Protein AF-A0A929DR93-F1 (afdb_monomer_lite)

Secondary structure (DSSP, 8-state):
--------PPPTTS--PPPGGGTTTTTT--EEEE-STT-EEEE-

Sequence (44 aa):
MFIGESPYKVDDKGRVPLPPKFRRELKAGMVLAKGLEKCITVYP

Foldseek 3Di:
DDDDDDDFDQDPVRDTDDDPVCCVVCVVHKDWDDDPDNDIDIGD

Structure (mmCIF, N/CA/C/O backbone):
data_AF-A0A929DR93-F1
#
_entry.id   AF-A0A929DR93-F1
#
loop_
_atom_site.group_PDB
_atom_site.id
_atom_site.type_symbol
_atom_site.label_atom_id
_atom_site.label_alt_id
_atom_site.label_comp_id
_atom_site.label_asym_id
_atom_site.label_entity_id
_atom_site.label_seq_id
_atom_site.pdbx_PDB_ins_code
_atom_site.Cartn_x
_atom_site.Cartn_y
_atom_site.Cartn_z
_atom_site.occupancy
_atom_site.B_iso_or_equiv
_atom_site.auth_seq_id
_atom_site.auth_comp_id
_atom_site.auth_asym_id
_atom_site.auth_atom_id
_atom_site.pdbx_PDB_model_num
ATOM 1 N N . MET A 1 1 ? -1.659 11.870 8.139 1.00 82.25 1 MET A N 1
ATOM 2 C CA . MET A 1 1 ? -0.412 12.216 7.407 1.00 82.25 1 MET A CA 1
ATOM 3 C C . MET A 1 1 ? 0.438 10.960 7.287 1.00 82.25 1 MET A C 1
ATOM 5 O O . MET A 1 1 ? 0.765 10.357 8.307 1.00 82.25 1 MET A O 1
ATOM 9 N N . PHE A 1 2 ? 0.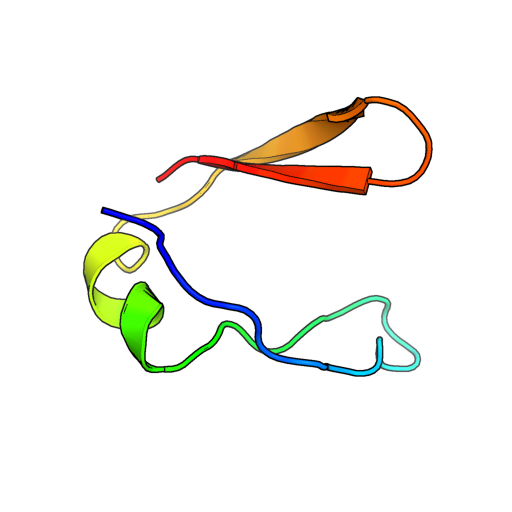784 10.557 6.062 1.00 90.19 2 PHE A N 1
ATOM 10 C CA . PHE A 1 2 ? 1.512 9.314 5.790 1.00 90.19 2 PHE A CA 1
ATOM 11 C C . PHE A 1 2 ? 3.028 9.514 5.933 1.00 90.19 2 PHE A C 1
ATOM 13 O O . PHE A 1 2 ? 3.712 9.831 4.969 1.00 90.19 2 PHE A O 1
ATOM 20 N N . ILE A 1 3 ? 3.550 9.366 7.155 1.00 93.69 3 ILE A N 1
ATOM 21 C CA . ILE A 1 3 ? 4.995 9.389 7.435 1.00 93.69 3 ILE A CA 1
ATOM 22 C C . ILE A 1 3 ? 5.421 8.079 8.090 1.00 93.69 3 ILE A C 1
ATOM 24 O O . ILE A 1 3 ? 4.843 7.655 9.106 1.00 93.69 3 ILE A O 1
ATOM 28 N N . GLY A 1 4 ? 6.488 7.504 7.547 1.00 91.50 4 GLY A N 1
ATOM 29 C CA . GLY A 1 4 ? 7.186 6.339 8.070 1.00 91.50 4 GLY A CA 1
ATOM 30 C C . GLY A 1 4 ? 7.609 5.403 6.946 1.00 91.50 4 GLY A C 1
ATOM 31 O O . GLY A 1 4 ? 7.027 5.424 5.865 1.00 91.50 4 GLY A O 1
ATOM 32 N N . GLU A 1 5 ? 8.600 4.567 7.229 1.00 93.25 5 GLU A N 1
ATOM 33 C CA . GLU A 1 5 ? 9.004 3.465 6.363 1.00 93.25 5 GLU A CA 1
ATOM 34 C C . GLU A 1 5 ? 8.581 2.145 7.010 1.00 93.25 5 GLU A C 1
ATOM 36 O O . GLU A 1 5 ? 8.574 1.998 8.235 1.00 93.25 5 GLU A O 1
ATOM 41 N N . SER A 1 6 ? 8.152 1.182 6.203 1.00 92.38 6 SER A N 1
ATOM 42 C CA . SER A 1 6 ? 7.820 -0.158 6.681 1.00 92.38 6 SER A CA 1
ATOM 43 C C . SER A 1 6 ? 8.183 -1.166 5.594 1.00 92.38 6 SER A C 1
ATOM 45 O O . SER A 1 6 ? 7.480 -1.229 4.583 1.00 92.38 6 SER A O 1
ATOM 47 N N . PRO A 1 7 ? 9.281 -1.924 5.754 1.00 92.94 7 PRO A N 1
ATOM 48 C CA . PRO A 1 7 ? 9.703 -2.880 4.746 1.00 92.94 7 PRO A CA 1
ATOM 49 C C . PRO A 1 7 ? 8.741 -4.068 4.722 1.00 92.94 7 PRO A C 1
ATOM 51 O O . PRO A 1 7 ? 8.555 -4.765 5.720 1.00 92.94 7 PRO A O 1
ATOM 54 N N . TYR A 1 8 ? 8.154 -4.317 3.557 1.00 92.56 8 TYR A N 1
ATOM 55 C CA . TYR A 1 8 ? 7.301 -5.470 3.302 1.00 92.56 8 TYR A CA 1
ATOM 56 C C . TYR A 1 8 ? 7.730 -6.161 2.015 1.00 92.56 8 TYR A C 1
ATOM 58 O O . TYR A 1 8 ? 8.181 -5.520 1.068 1.00 92.56 8 TYR A O 1
ATOM 66 N N . LYS A 1 9 ? 7.573 -7.484 1.983 1.00 93.88 9 LYS A N 1
ATOM 67 C CA . LYS A 1 9 ? 7.720 -8.266 0.757 1.00 93.88 9 LYS A CA 1
ATOM 68 C C . LYS A 1 9 ? 6.376 -8.351 0.045 1.00 93.88 9 LYS A C 1
ATOM 70 O O . LYS A 1 9 ? 5.333 -8.422 0.695 1.00 93.88 9 LYS A O 1
ATOM 75 N N . VAL A 1 10 ? 6.434 -8.347 -1.280 1.00 94.06 10 VAL A N 1
ATOM 76 C CA . VAL A 1 10 ? 5.286 -8.650 -2.133 1.00 94.06 10 VAL A CA 1
ATOM 77 C C . VAL A 1 10 ? 5.059 -10.159 -2.088 1.00 94.06 10 VAL A C 1
ATOM 79 O O . VAL A 1 10 ? 6.023 -10.922 -2.182 1.00 94.06 10 VAL A O 1
ATOM 82 N N . ASP A 1 11 ? 3.813 -10.584 -1.901 1.00 94.94 11 ASP A N 1
ATOM 83 C CA . ASP A 1 11 ? 3.455 -12.002 -1.977 1.00 94.94 11 ASP A CA 1
ATOM 84 C C . ASP A 1 11 ? 3.339 -12.500 -3.432 1.00 94.94 11 ASP A C 1
ATOM 86 O O . ASP A 1 11 ? 3.347 -11.715 -4.382 1.00 94.94 11 ASP A O 1
ATOM 90 N N . ASP A 1 12 ? 3.185 -13.813 -3.622 1.00 96.38 12 ASP A N 1
ATOM 91 C CA . ASP A 1 12 ? 3.040 -14.442 -4.947 1.00 96.38 12 ASP A CA 1
ATOM 92 C C . ASP A 1 12 ? 1.834 -13.932 -5.758 1.00 96.38 12 ASP A C 1
ATOM 94 O O . ASP A 1 12 ? 1.742 -14.157 -6.963 1.00 96.38 12 ASP A O 1
ATOM 98 N N . LYS A 1 13 ? 0.887 -13.244 -5.111 1.00 96.25 13 LYS A N 1
ATOM 99 C CA . LYS A 1 13 ? -0.308 -12.660 -5.732 1.00 96.25 13 LYS A CA 1
ATOM 100 C C . LYS A 1 13 ? -0.163 -11.158 -5.970 1.00 96.25 13 LYS A C 1
ATOM 102 O O . LYS A 1 13 ? -1.152 -10.509 -6.315 1.00 96.25 13 LYS A O 1
ATOM 107 N N . GLY A 1 14 ? 1.031 -10.598 -5.780 1.00 91.94 14 GLY A N 1
ATOM 108 C CA . GLY A 1 14 ? 1.293 -9.181 -5.998 1.00 91.94 14 GLY A CA 1
ATOM 109 C C . GLY A 1 14 ? 0.749 -8.271 -4.896 1.00 91.94 14 GLY A C 1
ATOM 110 O O . GLY A 1 14 ? 0.568 -7.079 -5.139 1.00 91.94 14 GLY A O 1
ATOM 111 N N . ARG A 1 15 ? 0.436 -8.791 -3.702 1.00 93.50 15 ARG A N 1
ATOM 112 C CA . ARG A 1 15 ? -0.136 -7.987 -2.611 1.00 93.50 15 ARG A CA 1
ATOM 113 C C . ARG A 1 15 ? 0.949 -7.557 -1.636 1.00 93.50 15 ARG A C 1
ATOM 115 O O . ARG A 1 15 ? 1.927 -8.265 -1.404 1.00 93.50 15 ARG A O 1
ATOM 122 N N . VAL A 1 16 ? 0.727 -6.397 -1.029 1.00 93.31 16 VAL A N 1
ATOM 123 C CA . VAL A 1 16 ? 1.546 -5.864 0.060 1.00 93.31 16 VAL A CA 1
ATOM 124 C C . VAL A 1 16 ? 0.621 -5.564 1.236 1.00 93.31 16 VAL A C 1
ATOM 126 O O . VAL A 1 16 ? -0.406 -4.904 1.049 1.00 93.31 16 VAL A O 1
ATOM 129 N N . PRO A 1 17 ? 0.926 -6.047 2.450 1.00 92.81 17 PRO A N 1
ATOM 130 C CA . PRO A 1 17 ? 0.115 -5.741 3.617 1.00 92.81 17 PRO A CA 1
ATOM 131 C C . PRO A 1 17 ? 0.188 -4.246 3.944 1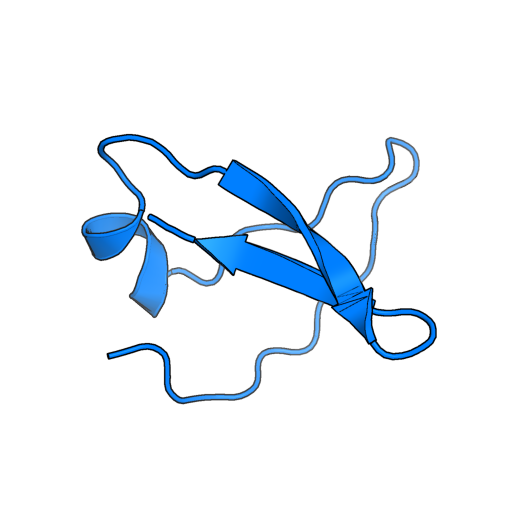.00 92.81 17 PRO A C 1
ATOM 133 O O . PRO A 1 17 ? 1.267 -3.671 4.069 1.00 92.81 17 PRO A O 1
ATOM 136 N N . LEU A 1 18 ? -0.975 -3.617 4.135 1.00 91.94 18 LEU A N 1
ATOM 137 C CA . LEU A 1 18 ? -1.028 -2.208 4.510 1.00 91.94 18 LEU A CA 1
ATOM 138 C C . LEU A 1 18 ? -0.500 -2.017 5.951 1.00 91.94 18 LEU A C 1
ATOM 140 O O . LEU A 1 18 ? -1.034 -2.667 6.873 1.00 91.94 18 LEU A O 1
ATOM 144 N N . PRO A 1 19 ? 0.485 -1.117 6.171 1.00 93.06 19 PRO A N 1
ATOM 145 C CA . PRO A 1 19 ? 1.032 -0.849 7.495 1.00 93.06 19 PRO A CA 1
ATOM 146 C C . PRO A 1 19 ? -0.085 -0.478 8.490 1.00 93.06 19 PRO A C 1
ATOM 148 O O . PRO A 1 19 ? -0.935 0.360 8.166 1.00 93.06 19 PRO A O 1
ATOM 151 N N . PRO A 1 20 ? -0.109 -1.049 9.712 1.00 92.06 20 PRO A N 1
ATOM 152 C CA . PRO A 1 20 ? -1.203 -0.851 10.668 1.00 92.06 20 PRO A CA 1
ATOM 153 C C . PRO A 1 20 ? -1.528 0.617 10.965 1.00 92.06 20 PRO A C 1
ATOM 155 O O . PRO A 1 20 ? -2.699 0.968 11.095 1.00 92.06 20 PRO A O 1
ATOM 158 N N . LYS A 1 21 ? -0.500 1.477 10.995 1.00 91.75 21 LYS A N 1
ATOM 159 C CA . LYS A 1 21 ? -0.616 2.922 11.243 1.00 91.75 21 LYS A CA 1
ATOM 160 C C . LYS A 1 21 ? -1.534 3.632 10.239 1.00 91.75 21 LYS A C 1
ATOM 162 O O . LYS A 1 21 ? -2.214 4.578 10.617 1.00 91.75 21 LYS A O 1
ATOM 167 N N . PHE A 1 22 ? -1.596 3.156 8.994 1.00 92.38 22 PHE A N 1
ATOM 168 C CA . PHE A 1 22 ? -2.338 3.804 7.906 1.00 92.38 22 PHE A 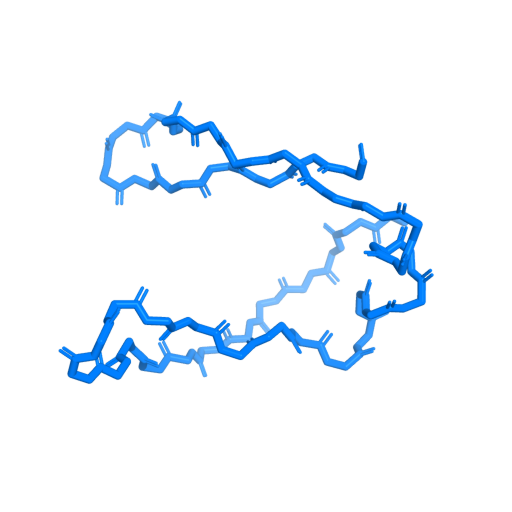CA 1
ATOM 169 C C . PHE A 1 22 ? -3.709 3.173 7.640 1.00 92.38 22 PHE A C 1
ATOM 171 O O . PHE A 1 22 ? -4.527 3.755 6.932 1.00 92.38 22 PHE A O 1
ATOM 178 N N . ARG A 1 23 ? -4.011 2.015 8.249 1.00 91.38 23 ARG A N 1
ATOM 179 C CA . ARG A 1 23 ? -5.287 1.299 8.050 1.00 91.38 23 ARG A CA 1
ATOM 180 C C . ARG A 1 23 ? -6.511 2.134 8.403 1.00 91.38 23 ARG A C 1
ATOM 182 O O . ARG A 1 23 ? -7.544 1.970 7.772 1.00 91.38 23 ARG A O 1
ATOM 189 N N . ARG A 1 24 ? -6.414 3.008 9.413 1.00 92.12 24 ARG A N 1
ATOM 190 C CA . ARG A 1 24 ? -7.532 3.875 9.814 1.00 92.12 24 ARG A CA 1
ATOM 191 C C . ARG A 1 24 ? -7.807 4.959 8.773 1.00 92.12 24 ARG A C 1
ATOM 193 O O . ARG A 1 24 ? -8.967 5.214 8.479 1.00 92.12 24 ARG A O 1
ATOM 200 N N . GLU A 1 25 ? -6.753 5.572 8.238 1.00 91.06 25 GLU A N 1
ATOM 201 C CA . GLU A 1 25 ? -6.854 6.653 7.248 1.00 91.06 25 GLU A CA 1
ATOM 202 C C . GLU A 1 25 ? -7.312 6.130 5.874 1.00 91.06 25 GLU A C 1
ATOM 204 O O . GLU A 1 25 ? -8.041 6.829 5.186 1.00 91.06 25 GLU A O 1
ATOM 209 N N . LEU A 1 26 ? -6.975 4.884 5.514 1.00 93.06 26 LEU A N 1
ATOM 210 C CA . LEU A 1 26 ? -7.323 4.248 4.228 1.00 93.06 26 LEU A CA 1
ATOM 211 C C . LEU A 1 26 ? -8.525 3.285 4.318 1.00 93.06 26 LEU A C 1
ATOM 213 O O . LEU A 1 26 ? -8.731 2.441 3.448 1.00 93.06 26 LEU A O 1
ATOM 217 N N . LYS A 1 27 ? -9.310 3.347 5.403 1.00 91.88 27 LYS A N 1
ATOM 218 C CA . LYS A 1 27 ? -10.423 2.407 5.636 1.00 91.88 27 LYS A CA 1
ATOM 219 C C . LYS A 1 27 ? -11.603 2.636 4.688 1.00 91.88 27 LYS A C 1
ATOM 221 O O . LYS A 1 27 ? -12.308 1.687 4.363 1.00 91.88 27 LYS A O 1
ATOM 226 N N . ALA A 1 28 ? -11.846 3.889 4.306 1.00 92.44 28 ALA A N 1
ATOM 227 C CA . ALA A 1 28 ? -12.983 4.273 3.469 1.00 92.44 28 ALA A CA 1
ATOM 228 C C . ALA A 1 28 ? -12.808 3.868 1.995 1.00 92.44 28 ALA A C 1
ATOM 230 O O . ALA A 1 28 ? -13.777 3.833 1.243 1.00 92.44 28 ALA A O 1
ATOM 231 N N . GLY A 1 29 ? -11.580 3.549 1.603 1.00 92.12 29 GLY A N 1
ATOM 232 C CA . GLY A 1 29 ? -11.182 3.334 0.227 1.00 92.12 29 GLY A CA 1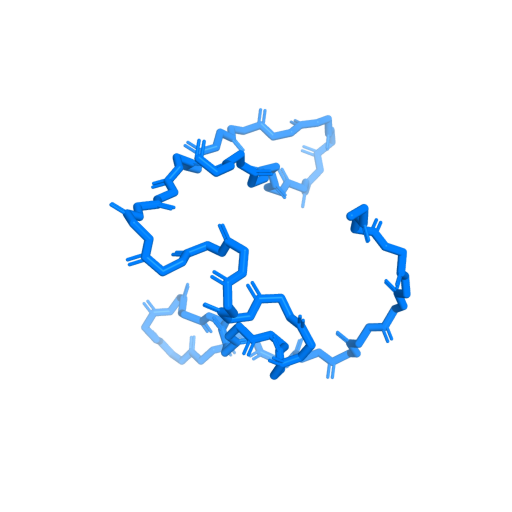
ATOM 233 C C . GLY A 1 29 ? -9.733 3.762 0.057 1.00 92.12 29 GLY A C 1
ATOM 234 O O . GLY A 1 29 ? -9.143 4.363 0.956 1.00 92.12 29 GLY A O 1
ATOM 235 N N . MET A 1 30 ? -9.155 3.365 -1.070 1.00 94.06 30 MET A N 1
ATOM 236 C CA . MET A 1 30 ? -7.910 3.933 -1.562 1.00 94.06 30 MET A CA 1
ATOM 237 C C . MET A 1 30 ? -7.813 3.710 -3.070 1.00 94.06 30 MET A C 1
ATOM 239 O O . MET A 1 30 ? -8.345 2.728 -3.599 1.00 94.06 30 MET A O 1
ATOM 243 N N . VAL A 1 31 ? -7.090 4.591 -3.749 1.00 95.69 31 VAL A N 1
ATOM 244 C CA . VAL A 1 31 ? -6.766 4.486 -5.170 1.00 95.69 31 VAL A CA 1
ATOM 245 C C . VAL A 1 31 ? -5.276 4.216 -5.321 1.00 95.69 31 VAL A C 1
ATOM 247 O O . VAL A 1 31 ? -4.438 4.872 -4.700 1.00 95.69 31 VAL A O 1
ATOM 250 N N . LEU A 1 32 ? -4.950 3.247 -6.174 1.00 95.19 32 LEU A N 1
ATOM 251 C CA . LEU A 1 32 ? -3.580 2.954 -6.576 1.00 95.19 32 LEU A CA 1
ATOM 252 C C . LEU A 1 32 ? -3.297 3.617 -7.921 1.00 95.19 32 LEU A C 1
ATOM 254 O O . LEU A 1 32 ? -4.061 3.452 -8.872 1.00 95.19 32 LEU A O 1
ATOM 258 N N . ALA A 1 33 ? -2.180 4.329 -8.005 1.00 95.94 33 ALA A N 1
ATOM 259 C CA . ALA A 1 33 ? -1.702 4.951 -9.230 1.00 95.94 33 ALA A CA 1
ATOM 260 C C . ALA A 1 33 ? -0.252 4.548 -9.506 1.00 95.94 33 ALA A C 1
ATOM 262 O O . ALA A 1 33 ? 0.527 4.264 -8.590 1.00 95.94 33 ALA A O 1
ATOM 263 N N . LYS A 1 34 ? 0.130 4.550 -10.785 1.00 95.50 34 LYS A N 1
ATOM 264 C CA . LYS A 1 34 ? 1.533 4.404 -11.170 1.00 95.50 34 LYS A CA 1
ATOM 265 C C . LYS A 1 34 ? 2.296 5.635 -10.677 1.00 95.50 34 LYS A C 1
ATOM 267 O O . LYS A 1 34 ? 1.969 6.752 -11.070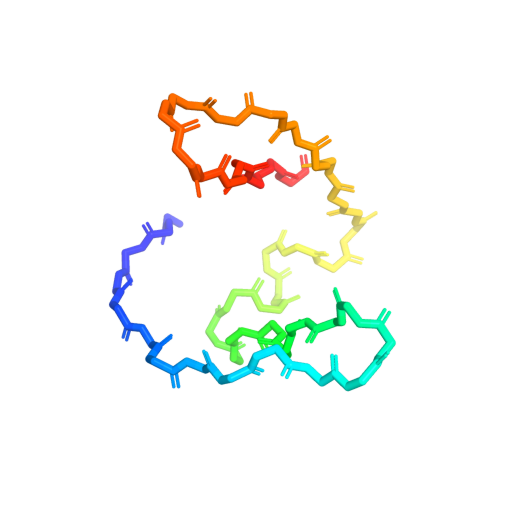 1.00 95.50 34 LYS A O 1
ATOM 272 N N . GLY A 1 35 ? 3.272 5.415 -9.803 1.00 93.75 35 GLY 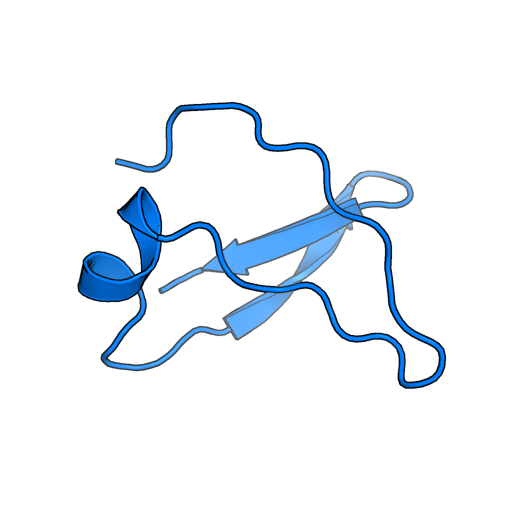A N 1
ATOM 273 C CA . GLY A 1 35 ? 4.128 6.472 -9.286 1.00 93.75 35 GLY A CA 1
ATOM 274 C C . GLY A 1 35 ? 5.264 6.809 -10.247 1.00 93.75 35 GLY A C 1
ATOM 275 O O . GLY A 1 35 ? 5.341 6.309 -11.373 1.00 93.75 35 GLY A O 1
ATOM 276 N N . LEU A 1 36 ? 6.175 7.652 -9.773 1.00 94.06 36 LEU A N 1
ATOM 277 C CA . LEU A 1 36 ? 7.445 7.883 -10.451 1.00 94.06 36 LEU A CA 1
ATOM 278 C C . LEU A 1 36 ? 8.306 6.613 -10.386 1.00 94.06 36 LEU A C 1
ATOM 280 O O . LEU A 1 36 ? 8.230 5.838 -9.432 1.00 94.06 36 LEU A O 1
ATOM 284 N N . GLU A 1 37 ? 9.124 6.409 -11.416 1.00 93.00 37 GLU A N 1
ATOM 285 C CA . GLU A 1 37 ? 10.033 5.263 -11.523 1.00 93.00 37 GLU A CA 1
ATOM 286 C C . GLU A 1 37 ? 9.318 3.898 -11.387 1.00 93.00 37 GLU A C 1
ATOM 288 O O . GLU A 1 37 ? 8.338 3.629 -12.086 1.00 93.00 37 GLU A O 1
ATOM 293 N N . LYS A 1 38 ? 9.831 3.003 -10.531 1.00 89.81 38 LYS A N 1
ATOM 294 C CA . LYS A 1 38 ? 9.286 1.661 -10.259 1.00 89.81 38 LYS A CA 1
ATOM 295 C C . LYS A 1 38 ? 8.464 1.632 -8.964 1.00 89.81 38 LYS A C 1
ATOM 297 O O . LYS A 1 38 ? 8.511 0.652 -8.225 1.00 89.81 38 LYS A O 1
ATOM 302 N N . CYS A 1 39 ? 7.721 2.703 -8.694 1.00 93.50 39 CYS A N 1
ATOM 303 C CA . CYS A 1 39 ? 6.914 2.844 -7.486 1.00 93.50 39 CYS A CA 1
ATOM 304 C C . CYS A 1 39 ? 5.408 2.860 -7.789 1.00 93.50 39 CYS A C 1
ATOM 306 O O . CYS A 1 39 ? 4.963 3.197 -8.889 1.00 93.50 39 CYS A O 1
ATOM 308 N N . ILE A 1 40 ? 4.613 2.522 -6.774 1.00 94.25 40 ILE A N 1
ATOM 309 C CA . ILE A 1 40 ? 3.152 2.664 -6.764 1.00 94.25 40 ILE A CA 1
ATOM 310 C C . ILE A 1 40 ? 2.809 3.731 -5.727 1.00 94.25 40 ILE A C 1
ATOM 312 O O . ILE A 1 40 ? 3.307 3.683 -4.602 1.00 94.25 40 ILE A O 1
ATOM 316 N N . THR A 1 41 ? 1.962 4.685 -6.100 1.00 95.12 41 THR A N 1
ATOM 317 C CA . THR A 1 41 ? 1.462 5.722 -5.191 1.00 95.12 41 THR A CA 1
ATOM 318 C C . THR A 1 41 ? 0.056 5.361 -4.725 1.00 95.12 41 THR A C 1
ATOM 320 O O . THR A 1 41 ? -0.751 4.854 -5.506 1.00 95.12 41 THR A O 1
ATOM 323 N N . VAL A 1 42 ? -0.231 5.612 -3.447 1.00 94.19 42 VAL A N 1
ATOM 324 C CA . VAL A 1 42 ? -1.519 5.312 -2.812 1.00 94.19 42 VAL A CA 1
ATOM 325 C C . VAL A 1 42 ? -2.156 6.611 -2.341 1.00 94.19 42 VAL A C 1
ATOM 327 O O . VAL A 1 42 ? -1.511 7.394 -1.642 1.00 94.19 42 VAL A O 1
ATOM 330 N N . TYR A 1 43 ? -3.422 6.809 -2.693 1.00 93.44 43 TYR A N 1
ATOM 331 C CA . TYR A 1 43 ? -4.249 7.918 -2.225 1.00 93.44 43 TYR A CA 1
ATOM 332 C C . TYR A 1 43 ? -5.453 7.366 -1.446 1.00 93.44 43 TYR A C 1
ATOM 334 O O . TYR A 1 43 ? -5.963 6.324 -1.856 1.00 93.44 43 TYR A O 1
ATOM 342 N N . PRO A 1 44 ? -5.881 7.997 -0.336 1.00 91.31 44 PRO A N 1
ATOM 343 C CA . PRO A 1 44 ? -7.134 7.655 0.344 1.00 91.31 44 PRO A CA 1
ATOM 344 C C . PRO A 1 44 ? -8.358 7.840 -0.559 1.00 91.31 44 PRO A C 1
ATOM 346 O O . PRO A 1 44 ? -8.317 8.735 -1.432 1.00 91.31 44 PRO A O 1
#

Radius of gyration: 11.02 Å; chains: 1; bounding box: 23×27×23 Å

pLDDT: mean 92.95, std 2.24, range [82.25, 96.38]